Protein AF-A0A820HKV8-F1 (afdb_monomer_lite)

Sequence (119 aa):
MEDSEKENHQLCPLYPSTLLKHVQLDMSPNLELADVEQNLKNVQTGGIYTPDDCISRQKLAIIIPFRNRETQLKILLRHLHPFLQRQKRAYRMFVVEQFGNGTFNKGLIMNVAFNQASK

pLDDT: mean 90.04, std 13.28, range [34.28, 97.56]

Organism: NCBI:txid433720

Structure (mmCIF, N/CA/C/O backbone):
data_AF-A0A820HKV8-F1
#
_entry.id   AF-A0A820HKV8-F1
#
loop_
_atom_site.group_PDB
_atom_site.id
_atom_site.type_symbol
_atom_site.label_atom_id
_atom_site.label_alt_id
_atom_site.label_comp_id
_atom_site.label_asym_id
_atom_site.label_entity_id
_atom_site.label_seq_id
_atom_site.pdbx_PDB_ins_code
_atom_site.Cartn_x
_atom_site.Cartn_y
_atom_site.Cartn_z
_atom_site.occupancy
_atom_site.B_iso_or_equiv
_atom_site.auth_seq_id
_atom_site.auth_comp_id
_atom_site.auth_asym_id
_atom_site.auth_atom_id
_atom_site.pdbx_PDB_model_num
ATOM 1 N N . MET A 1 1 ? -8.567 -8.193 -37.818 1.00 42.62 1 MET A N 1
ATOM 2 C CA . MET A 1 1 ? -7.540 -7.194 -38.173 1.00 42.62 1 MET A CA 1
ATOM 3 C C . MET A 1 1 ? -7.888 -6.006 -37.297 1.00 42.62 1 MET A C 1
ATOM 5 O O . MET A 1 1 ? -8.899 -5.389 -37.566 1.00 42.62 1 MET A O 1
ATOM 9 N N . GLU A 1 2 ? -7.332 -5.849 -36.104 1.00 34.28 2 GLU A N 1
ATOM 10 C CA . GLU A 1 2 ? -5.911 -5.739 -35.766 1.00 34.28 2 GLU A CA 1
ATOM 11 C C . GLU A 1 2 ? -5.610 -6.428 -34.421 1.00 34.28 2 GLU A C 1
ATOM 13 O O . GLU A 1 2 ? -6.150 -6.045 -33.388 1.00 34.28 2 GLU A O 1
ATOM 18 N N . ASP A 1 3 ? -4.753 -7.451 -34.454 1.00 38.22 3 ASP A N 1
ATOM 19 C CA . ASP A 1 3 ? -4.034 -7.962 -33.283 1.00 38.22 3 ASP A CA 1
ATOM 20 C C . ASP A 1 3 ? -2.647 -7.293 -33.292 1.00 38.22 3 ASP A C 1
ATOM 22 O O . ASP A 1 3 ? -1.715 -7.779 -33.934 1.00 38.22 3 ASP A O 1
ATOM 26 N N . SER A 1 4 ? -2.526 -6.150 -32.620 1.00 38.75 4 SER A N 1
ATOM 27 C CA . SER A 1 4 ? -1.299 -5.345 -32.473 1.00 38.75 4 SER A CA 1
ATOM 28 C C . SER A 1 4 ? -1.298 -4.845 -31.022 1.00 38.75 4 SER A C 1
ATOM 30 O O . SER A 1 4 ? -2.299 -4.289 -30.595 1.00 38.75 4 SER A O 1
ATOM 32 N N . GLU A 1 5 ? -0.314 -5.022 -30.144 1.00 42.03 5 GLU A N 1
ATOM 33 C CA . GLU A 1 5 ? 1.100 -5.368 -30.231 1.00 42.03 5 GLU A CA 1
ATOM 34 C C . GLU A 1 5 ? 1.432 -6.218 -28.986 1.00 42.03 5 GLU A C 1
ATOM 36 O O . GLU A 1 5 ? 1.091 -5.848 -27.861 1.00 42.03 5 GLU A O 1
ATOM 41 N N . LYS A 1 6 ? 2.102 -7.367 -29.133 1.00 42.00 6 LYS A N 1
ATOM 42 C CA . LYS A 1 6 ? 2.711 -8.028 -27.968 1.00 42.00 6 LYS A CA 1
ATOM 43 C C . LYS A 1 6 ? 3.971 -7.242 -27.614 1.00 42.00 6 LYS A C 1
ATOM 45 O O . LYS A 1 6 ? 5.025 -7.514 -28.184 1.00 42.00 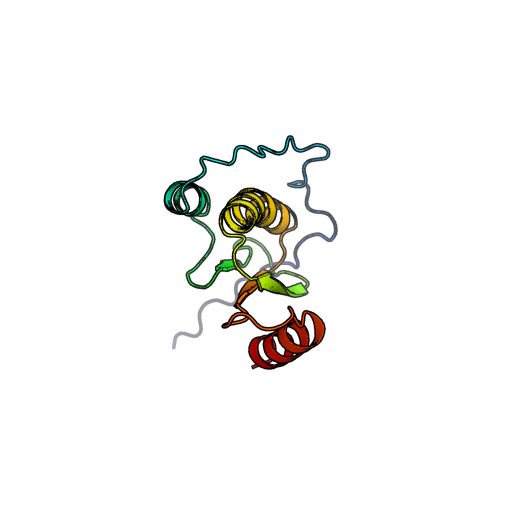6 LYS A O 1
ATOM 50 N N . GLU A 1 7 ? 3.870 -6.270 -26.710 1.00 51.00 7 GLU A N 1
ATOM 51 C CA . GLU A 1 7 ? 5.053 -5.620 -26.144 1.00 51.00 7 GLU A CA 1
ATOM 52 C C . GLU A 1 7 ? 5.983 -6.694 -25.560 1.00 51.00 7 GLU A C 1
ATOM 54 O O . GLU A 1 7 ? 5.630 -7.432 -24.636 1.00 51.00 7 GLU A O 1
ATOM 59 N N . ASN A 1 8 ? 7.181 -6.808 -26.132 1.00 54.81 8 ASN A N 1
ATOM 60 C CA . ASN A 1 8 ? 8.227 -7.73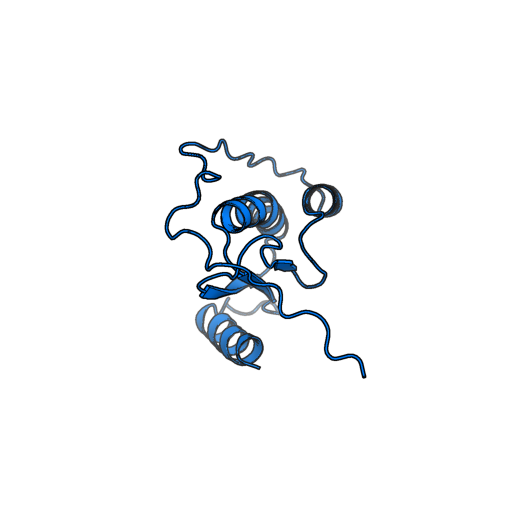8 -25.716 1.00 54.81 8 ASN A CA 1
ATOM 61 C C . ASN A 1 8 ? 8.904 -7.243 -24.424 1.00 54.81 8 ASN A C 1
ATOM 63 O O . ASN A 1 8 ? 10.112 -7.016 -24.382 1.00 54.81 8 ASN A O 1
ATOM 67 N N . HIS A 1 9 ? 8.120 -7.002 -23.373 1.00 66.06 9 HIS A N 1
ATOM 68 C CA . HIS A 1 9 ? 8.644 -6.537 -22.098 1.00 66.06 9 HIS A CA 1
ATOM 69 C C . HIS A 1 9 ? 9.374 -7.687 -21.391 1.00 66.06 9 HIS A C 1
ATOM 71 O O . HIS A 1 9 ? 8.784 -8.689 -20.985 1.00 66.06 9 HIS A O 1
ATOM 77 N N . GLN A 1 10 ? 10.691 -7.553 -21.228 1.00 90.75 10 GLN A N 1
ATOM 78 C CA . GLN A 1 10 ? 11.492 -8.497 -20.452 1.00 90.75 10 GLN A CA 1
ATOM 79 C C . GLN A 1 10 ? 11.074 -8.461 -18.968 1.00 90.75 10 GLN A C 1
ATOM 81 O O . GLN A 1 10 ? 10.587 -7.449 -18.456 1.00 90.75 10 GLN A O 1
ATOM 86 N N . LEU A 1 11 ? 11.270 -9.572 -18.247 1.00 95.12 11 LEU A N 1
ATOM 87 C CA . LEU A 1 11 ? 11.056 -9.615 -16.797 1.00 95.12 11 LEU A CA 1
ATOM 88 C C . LEU A 1 11 ? 11.929 -8.574 -16.086 1.00 95.12 11 LEU A C 1
ATOM 90 O O . LEU A 1 11 ? 13.132 -8.499 -16.341 1.00 95.12 11 LEU A O 1
ATOM 94 N N . CYS A 1 12 ? 11.355 -7.862 -15.114 1.00 94.94 12 CYS A N 1
ATOM 95 C CA . CYS A 1 12 ? 12.099 -6.909 -14.293 1.00 94.94 12 CYS A CA 1
ATOM 96 C C . CYS A 1 12 ? 13.328 -7.575 -13.635 1.00 94.94 12 CYS A C 1
ATOM 98 O O . CYS A 1 12 ? 13.283 -8.765 -13.288 1.00 94.94 12 CYS A O 1
ATOM 100 N N . PRO A 1 13 ? 14.435 -6.846 -13.419 1.00 93.25 13 PRO A N 1
ATOM 101 C CA . PRO A 1 13 ? 15.606 -7.391 -12.738 1.00 93.25 13 PRO A CA 1
ATOM 102 C C . PRO A 1 13 ? 15.263 -7.816 -11.303 1.00 93.25 13 PRO A C 1
ATOM 104 O O . PRO A 1 13 ? 14.413 -7.213 -10.649 1.00 93.25 13 PRO A O 1
ATOM 107 N N . LEU A 1 14 ? 15.935 -8.855 -10.791 1.00 89.81 14 LEU A N 1
ATOM 108 C CA . LEU A 1 14 ? 15.762 -9.284 -9.393 1.00 89.81 14 LEU A CA 1
ATOM 109 C C . LEU A 1 14 ? 16.176 -8.183 -8.405 1.00 89.81 14 LEU A C 1
ATOM 111 O O . LEU A 1 14 ? 15.534 -8.018 -7.368 1.00 89.81 14 LEU A O 1
ATOM 115 N N . TYR A 1 15 ? 17.202 -7.415 -8.777 1.00 90.50 15 TYR A N 1
ATOM 116 C CA . TYR A 1 15 ? 17.735 -6.283 -8.029 1.00 90.50 15 TYR A CA 1
ATOM 117 C C . TYR A 1 15 ? 17.775 -5.054 -8.946 1.00 90.50 15 TYR A C 1
ATOM 119 O O . TYR A 1 15 ? 18.736 -4.879 -9.695 1.00 90.50 15 TYR A O 1
ATOM 127 N N . PRO A 1 16 ? 16.720 -4.224 -8.951 1.00 91.12 16 PRO A N 1
ATOM 128 C CA . PRO A 1 16 ? 16.706 -2.998 -9.738 1.00 91.12 16 PRO A CA 1
ATOM 129 C C . PRO A 1 16 ? 17.792 -2.017 -9.282 1.00 91.12 16 PRO A C 1
ATOM 131 O O . PRO A 1 16 ? 17.958 -1.774 -8.085 1.00 91.12 16 PRO A O 1
ATOM 134 N N . SER A 1 17 ? 18.484 -1.394 -10.237 1.00 90.62 17 SER A N 1
ATOM 135 C CA . SER A 1 17 ? 19.476 -0.337 -9.976 1.00 90.62 17 SER A CA 1
ATOM 136 C C . SER A 1 17 ? 18.860 0.935 -9.381 1.00 90.62 17 SER A C 1
ATOM 138 O O . SER A 1 17 ? 19.566 1.750 -8.796 1.00 90.62 17 SER A O 1
ATOM 140 N N . THR A 1 18 ? 17.537 1.088 -9.479 1.00 90.38 18 THR A N 1
ATOM 141 C CA . THR A 1 18 ? 16.753 2.183 -8.895 1.00 90.38 18 THR A CA 1
ATOM 142 C C . THR A 1 18 ? 16.672 2.143 -7.370 1.00 90.38 18 THR A C 1
ATOM 144 O O . THR A 1 18 ? 16.163 3.089 -6.770 1.00 90.38 18 THR A O 1
ATOM 147 N N . LEU A 1 19 ? 17.121 1.065 -6.717 1.00 90.62 19 LEU A N 1
ATOM 148 C CA . LEU A 1 19 ? 17.083 0.955 -5.261 1.00 90.62 19 LEU A CA 1
ATOM 149 C C . LEU A 1 19 ? 18.121 1.854 -4.590 1.00 90.62 19 LEU A C 1
ATOM 151 O O . LEU A 1 19 ? 19.317 1.788 -4.860 1.00 90.62 19 LEU A O 1
ATOM 155 N N . LEU A 1 20 ? 17.645 2.662 -3.645 1.00 91.06 20 LEU A N 1
ATOM 156 C CA . LEU A 1 20 ? 18.488 3.506 -2.809 1.00 91.06 20 LEU A CA 1
ATOM 157 C C . LEU A 1 20 ? 19.006 2.694 -1.621 1.00 91.06 20 LEU A C 1
ATOM 159 O O . LEU A 1 20 ? 18.233 2.006 -0.957 1.00 91.06 20 LEU A O 1
ATOM 163 N N . LYS A 1 21 ? 20.306 2.807 -1.329 1.00 87.19 21 LYS A N 1
ATOM 164 C CA . LYS A 1 21 ? 20.917 2.160 -0.154 1.00 87.19 21 LYS A CA 1
ATOM 165 C C . LYS A 1 21 ? 20.435 2.776 1.159 1.00 87.19 21 LYS A C 1
ATOM 167 O O . LYS A 1 21 ? 20.195 2.057 2.118 1.00 87.19 21 LYS A O 1
ATOM 172 N N . HIS A 1 22 ? 20.305 4.100 1.184 1.00 91.25 22 HIS A N 1
ATOM 173 C CA . HIS A 1 22 ? 19.859 4.867 2.341 1.00 91.25 22 HIS A CA 1
ATOM 174 C C . HIS A 1 22 ? 18.730 5.803 1.919 1.00 91.25 22 HIS A C 1
ATOM 176 O O . HIS A 1 22 ? 18.808 6.442 0.870 1.00 91.25 22 HIS A O 1
ATOM 182 N N . VAL A 1 23 ? 17.690 5.878 2.744 1.00 92.38 23 VAL A N 1
ATOM 183 C CA . VAL A 1 23 ? 16.549 6.778 2.566 1.00 92.38 23 VAL A CA 1
ATOM 184 C C . VAL A 1 23 ? 16.296 7.453 3.906 1.00 92.38 23 VAL A C 1
ATOM 186 O O . VAL A 1 23 ? 16.149 6.769 4.916 1.00 92.38 23 VAL A O 1
ATOM 189 N N . GLN A 1 24 ? 16.258 8.783 3.914 1.00 92.94 24 GLN A N 1
ATOM 190 C CA . GLN A 1 24 ? 15.841 9.544 5.089 1.00 92.94 24 GLN A CA 1
ATOM 191 C C . GLN A 1 24 ? 14.314 9.544 5.158 1.00 92.94 24 GLN A C 1
ATOM 193 O O . GLN A 1 24 ? 13.650 9.887 4.177 1.00 92.94 24 GLN A O 1
ATOM 198 N N . LEU A 1 25 ? 13.762 9.131 6.297 1.00 92.06 25 LEU A N 1
ATOM 199 C CA . LEU A 1 25 ? 12.319 9.104 6.511 1.00 92.06 25 LEU A CA 1
ATOM 200 C C . LEU A 1 25 ? 11.864 10.428 7.124 1.00 92.06 25 LEU A C 1
ATOM 202 O O . LEU A 1 25 ? 12.341 10.835 8.178 1.00 92.06 25 LEU A O 1
ATOM 206 N N . ASP A 1 26 ? 10.905 11.070 6.466 1.00 92.19 26 ASP A N 1
ATOM 207 C CA . ASP A 1 26 ? 10.175 12.213 7.005 1.00 92.19 26 ASP A CA 1
ATOM 208 C C . ASP A 1 26 ? 8.971 11.708 7.812 1.00 92.19 26 ASP A C 1
ATOM 210 O O . ASP A 1 26 ? 8.045 11.121 7.249 1.00 92.19 26 ASP A O 1
ATOM 214 N N . MET A 1 27 ? 9.011 11.912 9.127 1.00 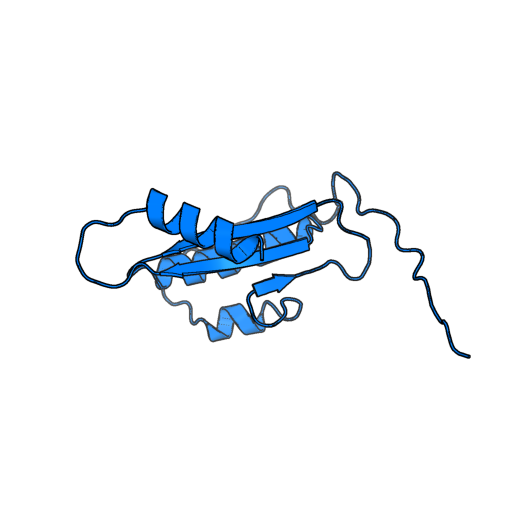93.06 27 MET A N 1
ATOM 215 C CA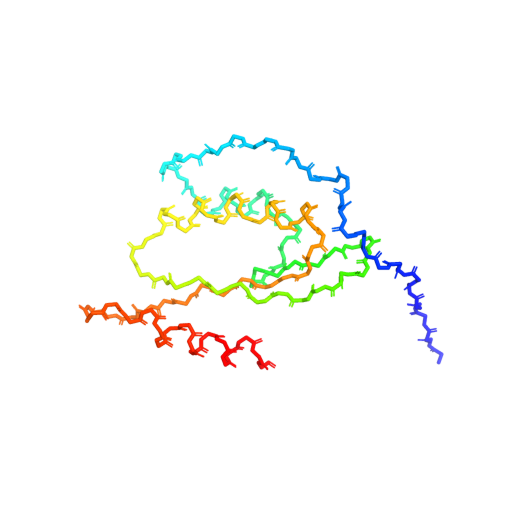 . MET A 1 27 ? 7.978 11.479 10.075 1.00 93.06 27 MET A CA 1
ATOM 216 C C . MET A 1 27 ? 7.088 12.644 10.537 1.00 93.06 27 MET A C 1
ATOM 218 O O . MET A 1 27 ? 6.424 12.540 11.570 1.00 93.06 27 MET A O 1
ATOM 222 N N . SER A 1 28 ? 7.090 13.764 9.807 1.00 91.00 28 SER A N 1
ATOM 223 C CA . SER A 1 28 ? 6.299 14.946 10.151 1.00 91.00 28 SER A CA 1
ATOM 224 C C . SER A 1 28 ? 4.798 14.617 10.176 1.00 91.00 28 SER A C 1
ATOM 226 O O . SER A 1 28 ? 4.274 14.077 9.200 1.00 91.00 28 SER A O 1
ATOM 228 N N . PRO A 1 29 ? 4.074 14.940 11.266 1.00 87.38 29 PRO A N 1
ATOM 229 C CA . PRO A 1 29 ? 2.665 14.573 11.409 1.00 87.38 29 PRO A CA 1
ATOM 230 C C . PRO A 1 29 ? 1.714 15.466 10.596 1.00 87.38 29 PRO A C 1
ATOM 232 O O . PRO A 1 29 ? 0.592 15.052 10.311 1.00 87.38 29 PRO A O 1
ATOM 235 N N . ASN A 1 30 ? 2.161 16.666 10.209 1.00 89.44 30 ASN A N 1
ATOM 236 C CA . ASN A 1 30 ? 1.381 17.674 9.480 1.00 89.44 30 ASN A CA 1
ATOM 237 C C . ASN A 1 30 ? 1.369 17.387 7.971 1.00 89.44 30 ASN A C 1
ATOM 239 O O . ASN A 1 30 ? 1.768 18.223 7.167 1.00 89.44 30 ASN A O 1
ATOM 243 N N . LEU A 1 31 ? 1.000 16.162 7.609 1.00 90.56 31 LEU A N 1
ATOM 244 C CA . LEU A 1 31 ? 0.962 15.689 6.233 1.00 90.56 31 LEU A CA 1
ATOM 245 C C . LEU A 1 31 ? -0.488 15.609 5.765 1.00 90.56 31 LEU A C 1
ATOM 247 O O . LEU A 1 31 ? -1.284 14.873 6.356 1.00 90.56 31 LEU A O 1
ATOM 251 N N . GLU A 1 32 ? -0.818 16.314 4.688 1.00 91.56 32 GLU A N 1
ATOM 252 C CA . GLU A 1 32 ? -2.113 16.186 4.027 1.00 91.56 32 GLU A CA 1
ATOM 253 C C . GLU A 1 32 ? -2.096 15.037 3.018 1.00 91.56 32 GLU A C 1
ATOM 255 O O . GLU A 1 32 ? -1.078 14.748 2.384 1.00 91.56 32 GLU A O 1
ATOM 260 N N . LEU A 1 33 ? -3.231 14.348 2.865 1.00 87.31 33 LEU A N 1
ATOM 261 C CA . LEU A 1 33 ? -3.315 13.219 1.934 1.00 87.31 33 LEU A CA 1
ATOM 262 C C . LEU A 1 33 ? -3.132 13.681 0.480 1.00 87.31 33 LEU A C 1
ATOM 264 O O . LEU A 1 33 ? -2.471 12.998 -0.298 1.00 87.31 33 LEU A O 1
ATOM 268 N N . ALA A 1 34 ? -3.630 14.874 0.147 1.00 90.25 34 ALA A N 1
ATOM 269 C CA . ALA A 1 34 ? -3.466 15.479 -1.172 1.00 90.25 34 ALA A CA 1
ATOM 270 C C . ALA A 1 34 ? -1.985 15.662 -1.552 1.00 90.25 34 ALA A C 1
ATOM 272 O O . ALA A 1 34 ? -1.603 15.391 -2.690 1.00 90.25 34 ALA A O 1
ATOM 273 N N . ASP A 1 35 ? -1.134 16.046 -0.595 1.00 90.31 35 ASP A N 1
ATOM 274 C CA . ASP A 1 35 ? 0.308 16.181 -0.829 1.00 90.31 35 ASP A CA 1
ATOM 275 C C . ASP A 1 35 ? 0.949 14.823 -1.134 1.00 90.31 35 ASP A C 1
ATOM 277 O O . ASP A 1 35 ? 1.861 14.718 -1.957 1.00 90.31 35 ASP A O 1
ATOM 281 N N . VAL A 1 36 ? 0.473 13.755 -0.486 1.00 89.81 36 VAL A N 1
ATOM 282 C CA . VAL A 1 36 ? 0.936 12.389 -0.762 1.00 89.81 36 VAL A CA 1
ATOM 283 C C . VAL A 1 36 ? 0.530 11.973 -2.175 1.00 89.81 36 VAL A C 1
ATOM 285 O O . VAL A 1 36 ? 1.375 11.509 -2.936 1.00 89.81 36 VAL A O 1
ATOM 288 N N . GLU A 1 37 ? -0.729 12.184 -2.555 1.00 89.69 37 GLU A N 1
ATOM 289 C CA . GLU A 1 37 ? -1.262 11.803 -3.868 1.00 89.69 37 GLU A CA 1
ATOM 290 C C . GLU A 1 37 ? -0.583 12.544 -5.028 1.00 89.69 37 GLU A C 1
ATOM 292 O O . GLU A 1 37 ? -0.212 11.921 -6.024 1.00 89.69 37 GLU A O 1
ATOM 297 N N . GLN A 1 38 ? -0.323 13.849 -4.890 1.00 89.25 38 GLN A N 1
ATOM 298 C CA . GLN A 1 38 ? 0.372 14.642 -5.915 1.00 89.25 38 GLN A CA 1
ATOM 299 C C . GLN A 1 38 ? 1.777 14.112 -6.239 1.00 89.25 38 GLN A C 1
ATOM 301 O O . GLN A 1 38 ? 2.243 14.234 -7.378 1.00 89.25 38 GLN A O 1
ATOM 306 N N . ASN A 1 39 ? 2.446 13.507 -5.254 1.00 87.19 39 ASN A N 1
ATOM 307 C CA . ASN A 1 39 ? 3.771 12.910 -5.410 1.00 87.19 39 ASN A CA 1
ATOM 308 C C . ASN A 1 39 ? 3.730 11.472 -5.967 1.00 87.19 39 ASN A C 1
ATOM 310 O O . ASN A 1 39 ? 4.776 10.916 -6.298 1.00 87.19 39 ASN A O 1
ATOM 314 N N . LEU A 1 40 ? 2.544 10.872 -6.111 1.00 90.31 40 LEU A N 1
ATOM 315 C CA . LEU A 1 40 ? 2.331 9.477 -6.512 1.00 90.31 40 LEU A CA 1
ATOM 316 C C . LEU A 1 40 ? 1.614 9.360 -7.864 1.00 90.31 40 LEU A C 1
ATOM 318 O O . LEU A 1 40 ? 0.713 8.547 -8.041 1.00 90.31 40 LEU A O 1
ATOM 322 N N . LYS A 1 41 ? 2.050 10.146 -8.855 1.00 88.50 41 LYS A N 1
ATOM 323 C CA . LYS A 1 41 ? 1.400 10.254 -10.180 1.00 88.50 41 LYS A CA 1
ATOM 324 C C . LYS A 1 41 ? 1.314 8.947 -10.975 1.00 88.50 41 LYS A C 1
ATOM 326 O O . LYS A 1 41 ? 0.492 8.830 -11.872 1.00 88.50 41 LYS A O 1
ATOM 331 N N . ASN A 1 42 ? 2.179 7.986 -10.674 1.00 92.06 42 ASN A N 1
ATOM 332 C CA . ASN A 1 42 ? 2.224 6.667 -11.306 1.00 92.06 42 ASN A CA 1
ATOM 333 C C . ASN A 1 42 ? 1.417 5.601 -10.545 1.00 92.06 42 ASN A C 1
ATOM 335 O O . ASN A 1 42 ? 1.433 4.432 -10.925 1.00 92.06 42 ASN A O 1
ATOM 339 N N . VAL A 1 43 ? 0.744 5.972 -9.454 1.00 95.25 43 VAL A N 1
ATOM 340 C CA . VAL A 1 43 ? -0.176 5.094 -8.730 1.00 95.25 43 VAL A CA 1
ATOM 341 C C . VAL A 1 43 ? -1.583 5.338 -9.264 1.00 95.25 43 VAL A C 1
ATOM 343 O O . VAL A 1 43 ? -2.105 6.447 -9.209 1.00 95.25 43 VAL A O 1
ATOM 346 N N . GLN A 1 44 ? -2.203 4.287 -9.785 1.00 94.75 44 GLN A N 1
ATOM 347 C CA . GLN A 1 44 ? -3.579 4.314 -10.263 1.00 94.75 44 GLN A CA 1
ATOM 348 C C . GLN A 1 44 ? -4.562 4.285 -9.084 1.00 94.75 44 GLN A C 1
ATOM 350 O O . GLN A 1 44 ? -4.232 3.851 -7.971 1.00 94.75 44 GLN A O 1
ATOM 355 N N . THR A 1 45 ? -5.806 4.694 -9.346 1.00 92.44 45 THR A N 1
ATOM 356 C CA . THR A 1 45 ? -6.904 4.649 -8.373 1.00 92.44 45 THR A CA 1
ATOM 357 C C . THR A 1 45 ? -6.997 3.282 -7.687 1.00 92.44 45 THR A C 1
ATOM 359 O O . THR A 1 45 ? -6.896 2.232 -8.320 1.00 92.44 45 THR A O 1
ATOM 362 N N . GLY A 1 46 ? -7.195 3.293 -6.366 1.00 91.94 46 GLY A N 1
ATOM 363 C CA . GLY A 1 46 ? -7.205 2.075 -5.551 1.00 91.94 46 GLY A CA 1
ATOM 364 C C . GLY A 1 46 ? -5.818 1.594 -5.115 1.00 91.94 46 GLY A C 1
ATOM 365 O O . GLY A 1 46 ? -5.692 0.449 -4.680 1.00 91.94 46 GLY A O 1
ATOM 366 N N . GLY A 1 47 ? -4.788 2.441 -5.228 1.00 94.94 47 GLY A N 1
ATOM 367 C CA . GLY A 1 47 ? -3.442 2.155 -4.727 1.00 94.94 47 GLY A CA 1
ATOM 368 C C . GLY A 1 47 ? -2.707 1.104 -5.557 1.00 94.94 47 GLY A C 1
ATOM 369 O O . GLY A 1 47 ? -1.981 0.281 -4.993 1.00 94.94 47 GLY A O 1
ATOM 370 N N . ILE A 1 48 ? -2.950 1.092 -6.871 1.00 96.88 48 ILE A N 1
ATOM 371 C CA . ILE A 1 48 ? -2.417 0.099 -7.808 1.00 96.88 48 ILE A CA 1
ATOM 372 C C . ILE A 1 48 ? -1.196 0.672 -8.520 1.00 96.88 48 ILE A C 1
ATOM 374 O O . ILE A 1 48 ? -1.217 1.800 -9.003 1.00 96.88 48 ILE A O 1
ATOM 378 N N . TYR A 1 49 ? -0.139 -0.122 -8.627 1.00 97.06 49 TYR A N 1
ATOM 379 C CA . TYR A 1 49 ? 1.042 0.218 -9.409 1.00 97.06 49 TYR A CA 1
ATOM 380 C C . TYR A 1 49 ? 1.537 -1.003 -10.181 1.00 97.06 49 TYR A C 1
ATOM 382 O O . TYR A 1 49 ? 1.618 -2.104 -9.632 1.00 97.06 49 TYR A O 1
ATOM 390 N N . THR A 1 50 ? 1.912 -0.788 -11.440 1.00 96.44 50 THR A N 1
ATOM 391 C CA . THR A 1 50 ? 2.621 -1.755 -12.285 1.00 96.44 50 THR A CA 1
ATOM 392 C C . THR A 1 50 ? 3.764 -1.013 -12.984 1.00 96.44 50 THR A C 1
ATOM 394 O O . THR A 1 50 ? 3.557 0.130 -13.374 1.00 96.44 50 THR A O 1
ATOM 397 N N . PRO A 1 51 ? 4.974 -1.591 -13.099 1.00 95.12 51 PRO A N 1
ATOM 398 C CA . PRO A 1 51 ? 6.041 -0.985 -13.892 1.00 95.12 51 PRO A CA 1
ATOM 399 C C . PRO A 1 51 ? 5.678 -0.950 -15.379 1.00 95.12 51 PRO A C 1
ATOM 401 O O . PRO A 1 51 ? 5.244 -1.967 -15.913 1.00 95.12 51 PRO A O 1
ATOM 404 N N . ASP A 1 52 ? 5.912 0.185 -16.032 1.00 92.69 52 ASP A N 1
ATOM 405 C CA . ASP A 1 52 ? 5.588 0.371 -17.454 1.00 92.69 52 ASP A CA 1
ATOM 406 C C . ASP A 1 52 ? 6.703 -0.131 -18.389 1.00 92.69 52 ASP A C 1
ATOM 408 O O . ASP A 1 52 ? 6.480 -0.319 -19.574 1.00 92.69 52 ASP A O 1
ATOM 412 N N . ASP A 1 53 ? 7.914 -0.347 -17.864 1.00 93.31 53 ASP A N 1
ATOM 413 C CA . ASP A 1 53 ? 9.126 -0.669 -18.630 1.00 93.31 53 ASP A CA 1
ATOM 414 C C . ASP A 1 53 ? 9.543 -2.149 -18.565 1.00 93.31 53 ASP A C 1
ATOM 416 O O . ASP A 1 53 ? 10.499 -2.563 -19.225 1.00 93.31 53 ASP A O 1
ATOM 420 N N . CYS A 1 54 ? 8.890 -2.958 -17.726 1.00 94.44 54 CYS A N 1
ATOM 421 C CA . CYS A 1 54 ? 9.215 -4.373 -17.559 1.00 94.44 54 CYS A CA 1
ATOM 422 C C . CYS A 1 54 ? 8.061 -5.173 -16.947 1.00 94.44 54 CYS A C 1
ATOM 424 O O . CYS A 1 54 ? 7.242 -4.657 -16.188 1.00 94.44 54 CYS A O 1
ATOM 426 N N . ILE A 1 55 ? 8.046 -6.487 -17.188 1.00 95.44 55 ILE A N 1
ATOM 427 C CA . ILE A 1 55 ? 7.059 -7.378 -16.567 1.00 95.44 55 ILE A CA 1
ATOM 428 C C . ILE A 1 55 ? 7.500 -7.703 -15.141 1.00 95.44 55 ILE A C 1
ATOM 430 O O . ILE A 1 55 ? 8.529 -8.352 -14.914 1.00 95.44 55 ILE A O 1
ATOM 434 N N . SER A 1 56 ? 6.709 -7.281 -14.153 1.00 95.50 56 SER A N 1
ATOM 435 C CA . SER A 1 56 ? 7.016 -7.585 -12.757 1.00 95.50 56 SER A CA 1
ATOM 436 C C . SER A 1 56 ? 6.964 -9.087 -12.479 1.00 95.50 56 SER A C 1
ATOM 438 O O . SER A 1 56 ? 6.022 -9.783 -12.854 1.00 95.50 56 SER A O 1
ATOM 440 N N . ARG A 1 57 ? 7.967 -9.591 -11.753 1.00 92.94 57 ARG A N 1
ATOM 441 C CA . ARG A 1 57 ? 8.068 -11.013 -11.378 1.00 92.94 57 ARG A CA 1
ATOM 442 C C . ARG A 1 57 ? 7.031 -11.450 -10.348 1.00 92.94 57 ARG A C 1
ATOM 444 O O . ARG A 1 57 ? 6.820 -12.643 -10.167 1.00 92.94 57 ARG A O 1
ATOM 451 N N . GLN A 1 58 ? 6.471 -10.502 -9.604 1.00 90.25 58 GLN A N 1
ATOM 452 C CA . GLN A 1 58 ? 5.549 -10.762 -8.506 1.00 90.25 58 GLN A CA 1
ATOM 453 C C . GLN A 1 58 ? 4.414 -9.747 -8.558 1.00 90.25 58 GLN A C 1
ATOM 455 O O . GLN A 1 58 ? 4.649 -8.566 -8.809 1.00 90.25 58 GLN A O 1
ATOM 460 N N . LYS A 1 59 ? 3.203 -10.222 -8.270 1.00 92.94 59 LYS A N 1
ATOM 461 C CA . LYS A 1 59 ? 2.027 -9.389 -8.019 1.00 92.94 59 LYS A CA 1
ATOM 462 C C . LYS A 1 59 ? 1.739 -9.442 -6.524 1.00 92.94 59 LYS A C 1
ATOM 464 O O . LYS A 1 59 ? 1.545 -10.528 -5.984 1.00 92.94 59 LYS A O 1
ATOM 469 N N . LEU A 1 60 ? 1.781 -8.296 -5.855 1.00 96.25 60 LEU A N 1
ATOM 470 C CA . LEU A 1 60 ? 1.675 -8.208 -4.399 1.00 96.25 60 LEU A CA 1
ATOM 471 C C . LEU A 1 60 ? 0.344 -7.582 -3.975 1.00 96.25 60 LEU A C 1
ATOM 473 O O . LEU A 1 60 ? -0.026 -6.507 -4.442 1.00 96.25 60 LEU A O 1
ATOM 477 N N . ALA A 1 61 ? -0.333 -8.218 -3.023 1.00 97.12 61 ALA A N 1
ATOM 478 C CA . ALA A 1 61 ? -1.401 -7.594 -2.253 1.00 97.12 61 ALA A CA 1
ATOM 479 C C . ALA A 1 61 ? -0.823 -7.104 -0.921 1.00 97.12 61 ALA A C 1
ATOM 481 O O . ALA A 1 61 ? -0.363 -7.903 -0.105 1.00 97.12 61 ALA A O 1
ATOM 482 N N . ILE A 1 62 ? -0.822 -5.791 -0.702 1.00 97.50 62 ILE A N 1
ATOM 483 C CA . ILE A 1 62 ? -0.288 -5.180 0.518 1.00 97.50 62 ILE A CA 1
ATOM 484 C C . ILE A 1 62 ? -1.457 -4.823 1.419 1.00 97.50 62 ILE A C 1
ATOM 486 O O . ILE A 1 62 ? -2.197 -3.884 1.144 1.00 97.50 62 ILE A O 1
ATOM 490 N N . ILE A 1 63 ? -1.622 -5.582 2.495 1.00 97.31 63 ILE A N 1
ATOM 491 C CA . ILE A 1 63 ? -2.735 -5.429 3.429 1.00 97.31 63 ILE A CA 1
ATOM 492 C C . ILE A 1 63 ? -2.281 -4.585 4.617 1.00 97.31 63 ILE A C 1
ATOM 494 O O . ILE A 1 63 ? -1.337 -4.946 5.322 1.00 97.31 63 ILE A O 1
ATOM 498 N N . ILE A 1 64 ? -2.985 -3.482 4.861 1.00 97.50 64 ILE A N 1
ATOM 499 C CA . ILE A 1 64 ? -2.736 -2.547 5.957 1.00 97.50 64 ILE A CA 1
ATOM 500 C C . ILE A 1 64 ? -3.959 -2.574 6.883 1.00 97.50 64 ILE A C 1
ATOM 502 O O . ILE A 1 64 ? -4.969 -1.933 6.586 1.00 97.50 64 ILE A O 1
ATOM 506 N N . PRO A 1 65 ? -3.903 -3.310 8.007 1.00 96.88 65 PRO A N 1
ATOM 507 C CA . PRO A 1 65 ? -4.934 -3.233 9.033 1.00 96.88 65 PRO A CA 1
ATOM 508 C C . PRO A 1 65 ? -4.958 -1.831 9.639 1.00 96.88 65 PRO A C 1
ATOM 510 O O . PRO A 1 65 ? -3.923 -1.331 10.086 1.00 96.88 65 PRO A O 1
ATOM 513 N N . PHE A 1 66 ? -6.130 -1.211 9.681 1.00 97.00 66 PHE A N 1
ATOM 514 C CA . PHE A 1 66 ? -6.270 0.194 10.037 1.00 97.00 66 PHE A CA 1
ATOM 515 C C . PHE A 1 66 ? -7.383 0.420 11.063 1.00 97.00 66 PHE A C 1
ATOM 517 O O . PHE A 1 66 ? -8.426 -0.231 11.026 1.00 97.00 66 PHE A O 1
ATOM 524 N N . ARG A 1 67 ? -7.148 1.354 11.993 1.00 95.69 67 ARG A N 1
ATOM 525 C CA . ARG A 1 67 ? -8.171 1.953 12.863 1.00 95.69 67 ARG A CA 1
ATOM 526 C C . ARG A 1 67 ? -7.626 3.213 13.533 1.00 95.69 67 ARG A C 1
ATOM 528 O O . ARG A 1 67 ? -6.667 3.103 14.291 1.00 95.69 67 ARG A O 1
ATOM 535 N N . ASN A 1 68 ? -8.245 4.375 13.316 1.00 92.88 68 ASN A N 1
ATOM 536 C CA . ASN A 1 68 ? -7.932 5.642 14.007 1.00 92.88 68 ASN A CA 1
ATOM 537 C C . ASN A 1 68 ? -6.426 6.003 14.023 1.00 92.88 68 ASN A C 1
ATOM 539 O O . ASN A 1 68 ? -5.860 6.365 15.063 1.00 92.88 68 ASN A O 1
ATOM 543 N N . ARG A 1 69 ? -5.744 5.829 12.883 1.00 94.69 69 ARG A N 1
ATOM 544 C CA . ARG A 1 69 ? -4.287 6.033 12.725 1.00 94.69 69 ARG A CA 1
ATOM 545 C C . ARG A 1 69 ? -3.941 6.743 11.414 1.00 94.69 69 ARG A C 1
ATOM 547 O O . ARG A 1 69 ? -2.990 6.378 10.727 1.00 94.69 69 ARG A O 1
ATOM 554 N N . GLU A 1 70 ? -4.751 7.729 11.035 1.00 95.06 70 GLU A N 1
ATOM 555 C CA . GLU A 1 70 ? -4.643 8.414 9.741 1.00 95.06 70 GLU A CA 1
ATOM 556 C C . GLU A 1 70 ? -3.260 9.044 9.527 1.00 95.06 70 GLU A C 1
ATOM 558 O O . GLU A 1 70 ? -2.650 8.843 8.482 1.00 95.06 70 GLU A O 1
ATOM 563 N N . THR A 1 71 ? -2.703 9.723 10.534 1.00 95.56 71 THR A N 1
ATOM 564 C CA . THR A 1 71 ? -1.355 10.307 10.455 1.00 95.56 71 THR A CA 1
ATOM 565 C C . THR A 1 71 ? -0.294 9.258 10.115 1.00 95.56 71 THR A C 1
ATOM 567 O O . THR A 1 71 ? 0.529 9.471 9.227 1.00 95.56 71 THR A O 1
ATOM 570 N N . GLN A 1 72 ? -0.329 8.093 10.771 1.00 96.06 72 GLN A N 1
ATOM 571 C CA . GLN A 1 72 ? 0.610 7.005 10.493 1.00 96.06 72 GLN A CA 1
ATOM 572 C C . GLN A 1 72 ? 0.391 6.415 9.101 1.00 96.06 72 GLN A C 1
ATOM 574 O O . GLN A 1 72 ? 1.362 6.072 8.432 1.00 96.06 72 GLN A O 1
ATOM 579 N N . LEU A 1 73 ? -0.863 6.315 8.653 1.00 96.19 73 LEU A N 1
ATOM 580 C CA . LEU A 1 73 ? -1.182 5.848 7.308 1.00 96.19 73 LEU A CA 1
ATOM 581 C C . LEU A 1 73 ? -0.620 6.800 6.245 1.00 96.19 73 LEU A C 1
ATOM 583 O O . LEU A 1 73 ? 0.038 6.335 5.321 1.00 96.19 73 LEU A O 1
ATOM 587 N N . LYS A 1 74 ? -0.797 8.116 6.398 1.00 95.69 74 LYS A N 1
ATOM 588 C CA . LYS A 1 74 ? -0.265 9.116 5.456 1.00 95.69 74 LYS A CA 1
ATOM 589 C C . LYS A 1 74 ? 1.259 9.033 5.343 1.00 95.69 74 LYS A C 1
ATOM 591 O O . LYS A 1 74 ? 1.794 8.965 4.236 1.00 95.69 74 LYS A O 1
ATOM 596 N N . ILE A 1 75 ? 1.954 8.941 6.480 1.00 95.81 75 ILE A N 1
ATOM 597 C CA . ILE A 1 75 ? 3.414 8.761 6.521 1.00 95.81 75 ILE A CA 1
ATOM 598 C C . ILE A 1 75 ? 3.821 7.434 5.859 1.00 95.81 75 ILE A C 1
ATOM 600 O O . ILE A 1 75 ? 4.754 7.403 5.055 1.00 95.81 75 ILE A O 1
ATOM 604 N N . LEU A 1 76 ? 3.111 6.340 6.155 1.00 96.19 76 LEU A N 1
ATOM 605 C CA . LEU A 1 76 ? 3.378 5.029 5.563 1.00 96.19 76 LEU A CA 1
ATOM 606 C C . LEU A 1 76 ? 3.257 5.074 4.037 1.00 96.19 76 LEU A C 1
ATOM 608 O O . LEU A 1 76 ? 4.177 4.637 3.350 1.00 96.19 76 LEU A O 1
ATOM 612 N N . LEU A 1 77 ? 2.159 5.616 3.506 1.00 95.62 77 LEU A N 1
ATOM 613 C CA . LEU A 1 77 ? 1.910 5.693 2.065 1.00 95.62 77 LEU A CA 1
ATOM 614 C C . LEU A 1 77 ? 2.976 6.537 1.355 1.00 95.62 77 LEU A C 1
ATOM 616 O O . LEU A 1 77 ? 3.526 6.093 0.344 1.00 95.62 77 LEU A O 1
ATOM 620 N N . ARG A 1 78 ? 3.342 7.693 1.929 1.00 95.12 78 ARG A N 1
ATOM 621 C CA . ARG A 1 78 ? 4.386 8.585 1.398 1.00 95.12 78 ARG A CA 1
ATOM 622 C C . ARG A 1 78 ? 5.721 7.878 1.161 1.00 95.12 78 ARG A C 1
ATOM 624 O O . ARG A 1 78 ? 6.389 8.159 0.169 1.00 95.12 78 ARG A O 1
ATOM 631 N N . HIS A 1 79 ? 6.119 6.970 2.050 1.00 95.00 79 HIS A N 1
ATOM 632 C CA . HIS A 1 79 ? 7.421 6.294 1.959 1.00 95.00 79 HIS A CA 1
ATOM 633 C C . HIS A 1 79 ? 7.354 4.936 1.269 1.00 95.00 79 HIS A C 1
ATOM 635 O O . HIS A 1 79 ? 8.270 4.566 0.527 1.00 95.00 79 HIS A O 1
ATOM 641 N N . LEU A 1 80 ? 6.273 4.189 1.490 1.00 95.75 80 LEU A N 1
ATOM 642 C CA . LEU A 1 80 ? 6.150 2.818 1.015 1.00 95.75 80 LEU A CA 1
ATOM 643 C C . LEU A 1 80 ? 5.913 2.756 -0.497 1.00 95.75 80 LEU A C 1
ATOM 645 O O . LEU A 1 80 ? 6.522 1.918 -1.163 1.00 95.75 80 LEU A O 1
ATOM 649 N N . HIS A 1 81 ? 5.100 3.657 -1.059 1.00 95.81 81 HIS A N 1
ATOM 650 C CA . HIS A 1 81 ? 4.853 3.675 -2.501 1.00 95.81 81 HIS A CA 1
ATOM 651 C C . HIS A 1 81 ? 6.149 3.872 -3.313 1.00 95.81 81 HIS A C 1
ATOM 653 O O . HIS A 1 81 ? 6.467 2.988 -4.116 1.00 95.81 81 HIS A O 1
ATOM 659 N N . PRO A 1 82 ? 6.969 4.923 -3.084 1.00 94.81 82 PRO A N 1
ATOM 660 C CA . PRO A 1 82 ? 8.216 5.101 -3.830 1.00 94.81 82 PRO A CA 1
ATOM 661 C C . PRO A 1 82 ? 9.210 3.957 -3.609 1.00 94.81 82 PRO A C 1
ATOM 663 O O . PRO A 1 82 ? 9.956 3.592 -4.518 1.00 94.81 82 PRO A O 1
ATOM 666 N N . PHE A 1 83 ? 9.236 3.371 -2.408 1.00 94.44 83 PHE A N 1
ATOM 667 C CA . PHE A 1 83 ? 10.092 2.224 -2.116 1.00 94.44 83 PHE A CA 1
ATOM 668 C C . PHE A 1 83 ? 9.743 1.011 -2.989 1.00 94.44 83 PHE A C 1
ATOM 670 O O . PHE A 1 83 ? 10.628 0.453 -3.639 1.00 94.44 83 PHE A O 1
ATOM 677 N N . LEU A 1 84 ? 8.464 0.643 -3.070 1.00 94.69 84 LEU A N 1
ATOM 678 C CA . LEU A 1 84 ? 8.004 -0.500 -3.866 1.00 94.69 84 LEU A CA 1
ATOM 679 C C . LEU A 1 84 ? 8.130 -0.261 -5.374 1.00 94.69 84 LEU A C 1
ATOM 681 O O . LEU A 1 84 ? 8.471 -1.178 -6.122 1.00 94.69 84 LEU A O 1
ATOM 685 N N . GLN A 1 85 ? 7.912 0.976 -5.822 1.00 94.31 85 GLN A N 1
ATOM 686 C CA . GLN A 1 85 ? 8.111 1.360 -7.221 1.00 94.31 85 GLN A CA 1
ATOM 687 C C . GLN A 1 85 ? 9.577 1.203 -7.641 1.00 94.31 85 GLN A C 1
ATOM 689 O O . GLN A 1 85 ? 9.866 0.609 -8.679 1.00 94.31 85 GLN A O 1
ATOM 694 N N . ARG A 1 86 ? 10.527 1.622 -6.789 1.00 94.12 86 ARG A N 1
ATOM 695 C CA . ARG A 1 86 ? 11.965 1.382 -7.012 1.00 94.12 86 ARG A CA 1
ATOM 696 C C . ARG A 1 86 ? 12.326 -0.103 -7.030 1.00 94.12 86 ARG A C 1
ATOM 698 O O . ARG A 1 86 ? 13.320 -0.458 -7.652 1.00 94.12 86 ARG A O 1
ATOM 705 N N . GLN A 1 87 ? 11.543 -0.964 -6.379 1.00 93.62 87 GLN A N 1
ATOM 706 C CA . GLN A 1 87 ? 11.702 -2.421 -6.445 1.00 93.62 87 GLN A CA 1
ATOM 707 C C . GLN A 1 87 ? 11.072 -3.053 -7.698 1.00 93.62 87 GLN A C 1
ATOM 709 O O . GLN A 1 87 ? 11.187 -4.269 -7.864 1.00 93.62 87 GLN A O 1
ATOM 714 N N . LYS A 1 88 ? 10.413 -2.270 -8.568 1.00 94.25 88 LYS A N 1
ATOM 715 C CA . LYS A 1 88 ? 9.729 -2.744 -9.784 1.00 94.25 88 LYS A CA 1
ATOM 716 C C . LYS A 1 88 ? 8.722 -3.876 -9.499 1.00 94.25 88 LYS A C 1
ATOM 718 O O . LYS A 1 88 ? 8.588 -4.840 -10.260 1.00 94.25 88 LYS A O 1
ATOM 723 N N . ARG A 1 89 ? 8.019 -3.791 -8.363 1.00 94.62 89 ARG A N 1
ATOM 724 C CA . ARG A 1 89 ? 6.980 -4.756 -7.964 1.00 94.62 89 ARG A CA 1
ATOM 725 C C . ARG A 1 89 ? 5.619 -4.264 -8.425 1.00 94.62 89 ARG A C 1
ATOM 727 O O . ARG A 1 89 ? 5.273 -3.129 -8.128 1.00 94.62 89 ARG A O 1
ATOM 734 N N . ALA A 1 90 ? 4.851 -5.109 -9.104 1.00 96.69 90 ALA A N 1
ATOM 735 C CA . ALA A 1 90 ? 3.438 -4.836 -9.322 1.00 96.69 90 ALA A CA 1
ATOM 736 C C . ALA A 1 90 ? 2.696 -5.074 -8.000 1.00 96.69 90 ALA A C 1
ATOM 738 O O . ALA A 1 90 ? 2.851 -6.135 -7.388 1.00 96.69 90 ALA A O 1
ATOM 739 N N . TYR A 1 91 ? 1.925 -4.097 -7.529 1.00 97.56 91 TYR A N 1
ATOM 740 C CA . TYR A 1 91 ? 1.213 -4.212 -6.259 1.00 97.56 91 TYR A CA 1
ATOM 741 C C . TYR A 1 91 ? -0.124 -3.477 -6.246 1.00 97.56 91 TYR A C 1
ATOM 743 O O . TYR A 1 91 ? -0.364 -2.554 -7.022 1.00 97.56 91 TYR A O 1
ATOM 751 N N . ARG A 1 92 ? -0.969 -3.876 -5.295 1.00 97.44 92 ARG A N 1
ATOM 752 C CA . ARG A 1 92 ? -2.175 -3.158 -4.885 1.00 97.44 92 ARG A CA 1
ATOM 753 C C . ARG A 1 92 ? -2.209 -3.040 -3.367 1.00 97.44 92 ARG A C 1
ATOM 755 O O . ARG A 1 92 ? -1.985 -4.032 -2.670 1.00 97.44 92 ARG A O 1
ATOM 762 N N . MET A 1 93 ? -2.472 -1.840 -2.859 1.00 97.06 93 MET A N 1
ATOM 763 C CA . MET A 1 93 ? -2.632 -1.603 -1.423 1.00 97.06 93 MET A CA 1
ATOM 764 C C . MET A 1 93 ? -4.097 -1.727 -0.991 1.00 97.06 93 MET A C 1
ATOM 766 O O . MET A 1 93 ? -4.998 -1.205 -1.640 1.00 97.06 93 MET A O 1
ATOM 770 N N . PHE A 1 94 ? -4.321 -2.400 0.134 1.00 97.06 94 PHE A N 1
ATOM 771 C CA . PHE A 1 94 ? -5.622 -2.598 0.762 1.00 97.06 94 PHE A CA 1
ATOM 772 C C . PHE A 1 94 ? -5.561 -2.079 2.195 1.00 97.06 94 PHE A C 1
ATOM 774 O O . PHE A 1 94 ? -5.055 -2.756 3.092 1.00 97.06 94 PHE A O 1
ATOM 781 N N . VAL A 1 95 ? -6.075 -0.871 2.414 1.00 96.69 95 VAL A N 1
ATOM 782 C CA . VAL A 1 95 ? -6.290 -0.334 3.761 1.00 96.69 95 VAL A CA 1
ATOM 783 C C . VAL A 1 95 ? -7.617 -0.881 4.261 1.00 96.69 95 VAL A C 1
ATOM 785 O O . VAL A 1 95 ? -8.661 -0.594 3.681 1.00 96.69 95 VAL A O 1
ATOM 788 N N . VAL A 1 96 ? -7.577 -1.713 5.300 1.00 96.62 96 VAL A N 1
ATOM 789 C CA . VAL A 1 96 ? -8.771 -2.393 5.809 1.00 96.62 96 VAL A CA 1
ATOM 790 C C . VAL A 1 96 ? -9.074 -1.897 7.206 1.00 96.62 96 VAL A C 1
ATOM 792 O O . VAL A 1 96 ? -8.362 -2.199 8.167 1.00 96.62 96 VAL A O 1
ATOM 795 N N . GLU A 1 97 ? -10.132 -1.103 7.288 1.00 95.06 97 GLU A N 1
ATOM 796 C CA . GLU A 1 97 ? -10.585 -0.479 8.517 1.00 95.06 97 GLU A CA 1
ATOM 797 C C . GLU A 1 97 ? -11.438 -1.436 9.352 1.00 95.06 97 GLU A C 1
ATOM 799 O O . GLU A 1 97 ? -12.380 -2.054 8.855 1.00 95.06 97 GLU A O 1
ATOM 804 N N . GLN A 1 98 ? -11.135 -1.533 10.647 1.00 94.44 98 GLN A N 1
ATOM 805 C CA . GLN A 1 98 ? -12.056 -2.146 11.597 1.00 94.44 98 GLN A CA 1
ATOM 806 C C . GLN A 1 98 ? -12.979 -1.094 12.196 1.00 94.44 98 GLN A C 1
ATOM 808 O O . GLN A 1 98 ? -12.567 -0.307 13.051 1.00 94.44 98 GLN A O 1
ATOM 813 N N . PHE A 1 99 ? -14.244 -1.159 11.791 1.00 92.25 99 PHE A N 1
ATOM 814 C CA . PHE A 1 99 ? -15.301 -0.312 12.321 1.00 92.25 99 PHE A CA 1
ATOM 815 C C . PHE A 1 99 ? -15.653 -0.654 13.780 1.00 92.25 99 PHE A C 1
ATOM 817 O O . PHE A 1 99 ? -15.637 -1.818 14.196 1.00 92.25 99 PHE A O 1
ATOM 824 N N . GLY A 1 100 ? -16.021 0.376 14.544 1.00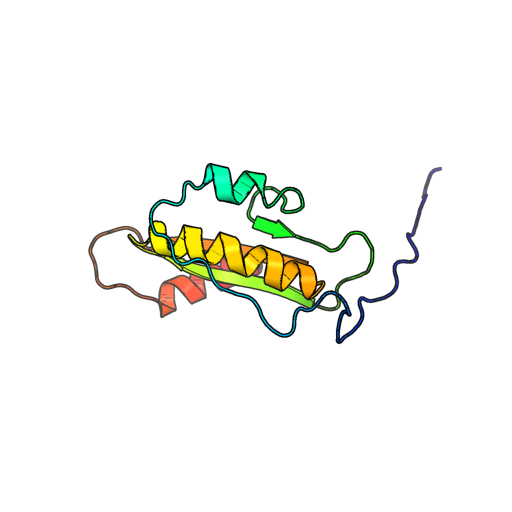 91.62 100 GLY A N 1
ATOM 825 C CA . GLY A 1 100 ? -16.515 0.267 15.914 1.00 91.62 100 GLY A CA 1
ATOM 826 C C . GLY A 1 100 ? -15.441 0.320 17.008 1.00 91.62 100 GLY A C 1
ATOM 827 O O . GLY A 1 100 ? -14.234 0.340 16.763 1.00 91.62 100 GLY A O 1
ATOM 828 N N . ASN A 1 101 ? -15.915 0.320 18.257 1.00 91.75 101 ASN A N 1
ATOM 829 C CA . ASN A 1 101 ? -15.097 0.566 19.455 1.00 91.75 101 ASN A CA 1
ATOM 830 C C . ASN A 1 101 ? -14.658 -0.712 20.190 1.00 91.75 101 ASN A C 1
ATOM 832 O O . ASN A 1 101 ? -14.066 -0.632 21.264 1.00 91.75 101 ASN A O 1
ATOM 836 N N . GLY A 1 102 ? -14.950 -1.892 19.634 1.00 92.62 102 GLY A N 1
ATOM 837 C CA . GLY A 1 102 ? -14.522 -3.170 20.208 1.00 92.62 102 GLY A CA 1
ATOM 838 C C . GLY A 1 102 ? -13.000 -3.357 20.176 1.00 92.62 102 GLY A C 1
ATOM 839 O O . GLY A 1 102 ? -12.254 -2.520 19.669 1.00 92.62 102 GLY A O 1
ATOM 840 N N . THR A 1 103 ? -12.498 -4.479 20.682 1.00 95.50 103 THR A N 1
ATOM 841 C CA . THR A 1 103 ? -11.061 -4.796 20.612 1.00 95.50 103 THR A CA 1
ATOM 842 C C . THR A 1 103 ? -10.583 -4.911 19.163 1.00 95.50 103 THR A C 1
ATOM 844 O O . THR A 1 103 ? -11.280 -5.464 18.311 1.00 95.50 103 THR A O 1
ATOM 847 N N . PHE A 1 104 ? -9.386 -4.391 18.869 1.00 95.69 104 PHE A N 1
ATOM 848 C CA . PHE A 1 104 ? -8.805 -4.501 17.530 1.00 95.69 104 PHE A CA 1
ATOM 849 C C . PHE A 1 104 ? -8.465 -5.963 17.217 1.00 95.69 104 PHE A C 1
ATOM 851 O O . PHE A 1 104 ? -7.655 -6.572 17.914 1.00 95.69 104 PHE A O 1
ATOM 858 N N . ASN A 1 105 ? -9.055 -6.523 16.166 1.00 95.62 105 ASN A N 1
ATOM 859 C CA . ASN A 1 105 ? -8.847 -7.894 15.732 1.00 95.62 105 ASN A CA 1
ATOM 860 C C . ASN A 1 105 ? -8.038 -7.923 14.431 1.00 95.62 105 ASN A C 1
ATOM 862 O O . ASN A 1 105 ? -8.571 -8.069 13.331 1.00 95.62 105 ASN A O 1
ATOM 866 N N . LYS A 1 106 ? -6.714 -7.809 14.573 1.00 95.19 106 LYS A N 1
ATOM 867 C CA . LYS A 1 106 ? -5.770 -7.823 13.446 1.00 95.19 106 LYS A CA 1
ATOM 868 C C . LYS A 1 106 ? -5.897 -9.083 12.578 1.00 95.19 106 LYS A C 1
ATOM 870 O O . LYS A 1 106 ? -5.835 -8.974 11.358 1.00 95.19 106 LYS A O 1
ATOM 875 N N . GLY A 1 107 ? -6.075 -10.256 13.194 1.00 96.44 107 GLY A N 1
ATOM 876 C CA . GLY A 1 107 ? -6.166 -11.534 12.478 1.00 96.44 107 GLY A CA 1
ATOM 877 C C . GLY A 1 107 ? -7.402 -11.614 11.583 1.00 96.44 107 GLY A C 1
ATOM 878 O O . GLY A 1 107 ? -7.290 -11.945 10.406 1.00 96.44 107 GLY A O 1
ATOM 879 N N . LEU A 1 108 ? -8.567 -11.222 12.110 1.00 94.88 108 LEU A N 1
ATOM 880 C CA . LEU A 1 108 ? -9.806 -11.155 11.334 1.00 94.88 108 LEU A CA 1
ATOM 881 C C . LEU A 1 108 ? -9.667 -10.217 10.131 1.00 94.88 108 LEU A C 1
ATOM 883 O O . LEU A 1 108 ? -9.994 -10.606 9.012 1.00 94.88 108 LEU A O 1
ATOM 887 N N . ILE A 1 109 ? -9.148 -9.005 10.355 1.00 95.12 109 ILE A N 1
ATOM 888 C CA . ILE A 1 109 ? -8.955 -8.001 9.300 1.00 95.12 109 ILE A CA 1
ATOM 889 C C . ILE A 1 109 ? -8.058 -8.550 8.190 1.00 95.12 109 ILE A C 1
ATOM 891 O O . ILE A 1 109 ? -8.404 -8.449 7.016 1.00 95.12 109 ILE A O 1
ATOM 895 N N . MET A 1 110 ? -6.923 -9.154 8.553 1.00 95.81 110 MET A N 1
ATOM 896 C CA . MET A 1 110 ? -5.990 -9.732 7.586 1.00 95.81 110 MET A CA 1
ATOM 897 C C . MET A 1 110 ? -6.631 -10.859 6.768 1.00 95.81 110 MET A C 1
ATOM 899 O O . MET A 1 110 ? -6.452 -10.894 5.554 1.00 95.81 110 MET A O 1
ATOM 903 N N . ASN A 1 111 ? -7.425 -11.728 7.398 1.00 96.44 111 ASN A N 1
ATOM 904 C CA . ASN A 1 111 ? -8.112 -12.822 6.706 1.00 96.44 111 ASN A CA 1
ATOM 905 C C . ASN A 1 111 ? -9.165 -12.307 5.715 1.00 96.44 111 ASN A C 1
ATOM 907 O O . ASN A 1 111 ? -9.227 -12.767 4.575 1.00 96.44 111 ASN A O 1
ATOM 911 N N . VAL A 1 112 ? -9.975 -11.325 6.126 1.00 95.62 112 VAL A N 1
ATOM 912 C CA . VAL A 1 112 ? -10.967 -10.691 5.242 1.00 95.62 112 VAL A CA 1
ATOM 913 C C . VAL A 1 112 ? -10.273 -10.014 4.063 1.00 95.62 112 VAL A C 1
ATOM 915 O O . VAL A 1 112 ? -10.683 -10.191 2.917 1.00 95.62 112 VAL A O 1
ATOM 918 N N . ALA A 1 113 ? -9.192 -9.286 4.335 1.00 96.12 113 ALA A N 1
ATOM 919 C CA . ALA A 1 113 ? -8.415 -8.600 3.317 1.00 96.12 113 ALA A CA 1
ATOM 920 C C . ALA A 1 113 ? -7.780 -9.573 2.314 1.00 96.12 113 ALA A C 1
ATOM 922 O O . ALA A 1 113 ? -7.837 -9.320 1.116 1.00 96.12 113 ALA A O 1
ATOM 923 N N . PHE A 1 114 ? -7.229 -10.699 2.778 1.00 96.50 114 PHE A N 1
ATOM 924 C CA . PHE A 1 114 ? -6.679 -11.743 1.912 1.00 96.50 114 PHE A CA 1
ATOM 925 C C . PHE A 1 114 ? -7.741 -12.303 0.962 1.00 96.50 114 PHE A C 1
ATOM 927 O O . PHE A 1 114 ? -7.518 -12.372 -0.247 1.00 96.50 114 PHE A O 1
ATOM 934 N N . ASN A 1 115 ? -8.921 -12.630 1.493 1.00 96.06 115 ASN A N 1
ATOM 935 C CA . ASN A 1 115 ? -10.035 -13.115 0.683 1.00 96.06 115 ASN A CA 1
ATOM 936 C C . ASN A 1 115 ? -10.502 -12.067 -0.332 1.00 96.06 115 ASN A C 1
ATOM 938 O O . ASN A 1 115 ? -10.860 -12.425 -1.446 1.00 96.06 115 ASN A O 1
ATOM 942 N N . GLN A 1 116 ? -10.502 -10.781 0.029 1.00 94.19 116 GLN A N 1
ATOM 943 C CA . GLN A 1 116 ? -10.893 -9.710 -0.886 1.00 94.19 116 GLN A CA 1
ATOM 944 C C . GLN A 1 116 ? -9.827 -9.418 -1.948 1.00 94.19 116 GLN A C 1
ATOM 946 O O . GLN A 1 116 ? -10.177 -9.098 -3.077 1.00 94.19 116 GLN A O 1
ATOM 951 N N . ALA A 1 117 ? -8.546 -9.531 -1.601 1.00 94.19 117 ALA A N 1
ATOM 952 C CA . ALA A 1 117 ? -7.432 -9.316 -2.519 1.00 94.19 117 ALA A CA 1
ATOM 953 C C . ALA A 1 117 ? -7.216 -10.483 -3.495 1.00 94.19 117 ALA A C 1
ATOM 955 O O . ALA A 1 117 ? -6.565 -10.298 -4.519 1.00 94.19 117 ALA A O 1
ATOM 956 N N . SER A 1 118 ? -7.738 -11.668 -3.167 1.00 90.75 118 SER A N 1
ATOM 957 C CA . SER A 1 118 ? -7.660 -12.873 -4.005 1.00 90.75 118 SER A CA 1
ATOM 958 C C . SER A 1 118 ? -8.843 -13.025 -4.972 1.00 90.75 118 SER A C 1
ATOM 960 O O . SER A 1 118 ? -8.900 -14.019 -5.692 1.00 90.75 118 SER A O 1
ATOM 962 N N . LYS A 1 119 ? -9.789 -12.078 -4.959 1.00 82.75 119 LYS A N 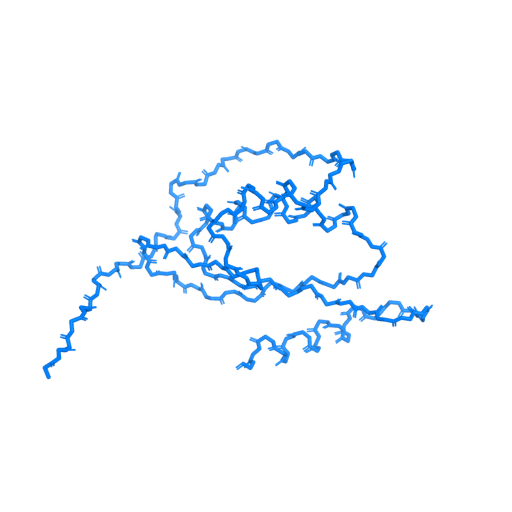1
ATOM 963 C CA . LYS A 1 119 ? -10.876 -11.969 -5.941 1.00 82.75 119 LYS A CA 1
ATOM 964 C C . LYS A 1 119 ? -10.419 -11.143 -7.134 1.00 82.75 119 LYS A C 1
ATOM 966 O O . LYS A 1 119 ? -10.774 -11.540 -8.260 1.00 82.75 119 LYS A O 1
#

InterPro domains:
  IPR003859 Beta-1,4-galactosyltransferase [PTHR19300] (7-119)
  IPR027995 Galactosyltransferase, N-terminal [PF13733] (12-119)
  IPR029044 Nucleotide-diphospho-sugar transferases [G3DSA:3.90.550.10] (1-119)
  IPR029044 Nucleotide-diphospho-sugar transferases [SSF53448] (11-119)

Secondary structure (DSSP, 8-state):
---------PBPPSS-TT--S-------S---HHHHHHT-TTPBTTTEE--SSSB-S-EEEEEEEESS-HHHHHHHHHHHHHHHHHTT-EEEEEEEE--SSS---HHHHHHHHHHHHT-

Foldseek 3Di:
DDPDDDPPAAEDDQQFPLADPDDDQDLDLPDDLVVLVVVQVQQDPQRWHADPRHHYPDEEEAEAEDDPPVSVVSSCSSPVRSNVVSSRYTYGYHYFYDDDDDDRDPPVSVVVSVVVVVD

Radius of gyration: 16.95 Å; chains: 1; bounding box: 37×31×59 Å